Protein AF-A0A4Q3M0V0-F1 (afdb_monomer)

Foldseek 3Di:
DDPPPPDDPDDDDLVQFPFWDKDWDAPVQADPVQFGDPVCVVVVLVVRVCVVCVVVVHNQVVNQVVVVHHDDDPDDDDDDDDTHGHGDMDIDGDDDPDDDPPRD

Secondary structure (DSSP, 8-state):
-PPP-----PPPPGGG-SEEEEEE--GGGB-TTSSB-TTHHHHHHHHHHHHHHHHTT--HHHHHHHHT-----S-------S---TT-EEEEEE------SS--

pLDDT: mean 87.35, std 14.6, range [34.31, 98.56]

Sequence (104 aa):
MNPAETKAHTAPARSHFRCLHRLRVRWAEVDMQKIVFNAHYLMYADTAMGEYWRQLAVPYEAGMKALGGELYVKKATVEYHASAQLDDVLDVGLRCERIGNSSL

Solvent-accessible surface area (backbone atoms only — not comparable to full-atom values): 6887 Å² total; per-residue (Å²): 136,83,80,79,80,80,71,82,81,72,81,81,59,77,85,69,35,81,34,72,37,76,47,63,44,48,77,92,45,44,42,98,87,62,26,54,38,76,71,52,58,57,52,51,52,54,57,34,47,57,51,45,35,51,76,69,73,36,57,60,73,66,42,30,62,72,69,74,50,81,92,74,89,87,77,86,87,89,83,87,91,75,83,54,38,77,68,40,76,45,73,48,68,41,64,86,88,55,79,60,99,90,50,102

Mean predicted aligned error: 6.7 Å

Structure (mmCIF, N/CA/C/O backbone):
data_AF-A0A4Q3M0V0-F1
#
_entry.id   AF-A0A4Q3M0V0-F1
#
loop_
_atom_site.group_PDB
_atom_site.id
_atom_site.type_symbol
_atom_site.label_atom_id
_atom_site.label_alt_id
_atom_site.label_comp_id
_atom_site.label_asym_id
_atom_site.label_entity_id
_atom_site.label_seq_id
_atom_site.pdbx_PDB_ins_code
_atom_site.Cartn_x
_atom_site.Cartn_y
_atom_site.Cartn_z
_atom_site.occupancy
_atom_site.B_iso_or_equiv
_atom_site.auth_seq_id
_atom_site.auth_comp_id
_atom_site.auth_asym_id
_atom_site.auth_atom_id
_atom_site.pdbx_PDB_model_num
ATOM 1 N N . MET A 1 1 ? -16.790 35.241 0.303 1.00 37.41 1 MET A N 1
ATOM 2 C CA . MET A 1 1 ? -16.354 34.005 0.985 1.00 37.41 1 MET A CA 1
ATOM 3 C C . MET A 1 1 ? -17.160 32.878 0.357 1.00 37.41 1 MET A C 1
ATOM 5 O O . MET A 1 1 ? -18.362 32.844 0.570 1.00 37.41 1 MET A O 1
ATOM 9 N N . ASN A 1 2 ? -16.568 32.103 -0.557 1.00 34.31 2 ASN A N 1
ATOM 10 C CA . ASN A 1 2 ? -17.308 31.099 -1.331 1.00 34.31 2 ASN A CA 1
ATOM 11 C C . ASN A 1 2 ? -17.416 29.813 -0.495 1.00 34.31 2 ASN A C 1
ATOM 13 O O . ASN A 1 2 ? -16.371 29.318 -0.065 1.00 34.31 2 ASN A O 1
ATOM 17 N N . PRO A 1 3 ? -18.621 29.285 -0.226 1.00 46.31 3 PRO A N 1
ATOM 18 C CA . PRO A 1 3 ? -18.762 28.013 0.462 1.00 46.31 3 PRO A CA 1
ATOM 19 C C . PRO A 1 3 ? -18.240 26.909 -0.461 1.00 46.31 3 PRO A C 1
ATOM 21 O O . PRO A 1 3 ? -18.709 26.753 -1.586 1.00 46.31 3 PRO A O 1
ATOM 24 N N . ALA A 1 4 ? -17.214 26.194 -0.004 1.00 49.81 4 ALA A N 1
ATOM 25 C CA . ALA A 1 4 ? -16.679 25.039 -0.704 1.00 49.81 4 ALA A CA 1
ATOM 26 C C . ALA A 1 4 ? -17.799 24.004 -0.875 1.00 49.81 4 ALA A C 1
ATOM 28 O O . ALA A 1 4 ? -18.378 23.536 0.103 1.00 49.81 4 ALA A O 1
ATOM 29 N N . GLU A 1 5 ? -18.117 23.679 -2.125 1.00 42.12 5 GLU A N 1
ATOM 30 C CA . GLU A 1 5 ? -18.995 22.571 -2.476 1.00 42.12 5 GLU A CA 1
ATOM 31 C C . GLU A 1 5 ? -18.396 21.273 -1.924 1.00 42.12 5 GLU A C 1
ATOM 33 O O . GLU A 1 5 ? -17.428 20.731 -2.465 1.00 42.12 5 GLU A O 1
ATOM 38 N N . THR A 1 6 ? -18.968 20.753 -0.841 1.00 45.38 6 THR A N 1
ATOM 39 C CA . THR A 1 6 ? -18.686 19.395 -0.378 1.00 45.38 6 THR A CA 1
ATOM 40 C C . THR A 1 6 ? -19.292 18.427 -1.390 1.00 45.38 6 THR A C 1
ATOM 42 O O . THR A 1 6 ? -20.450 18.027 -1.279 1.00 45.38 6 THR A O 1
ATOM 45 N N . LYS A 1 7 ? -18.531 18.070 -2.429 1.00 49.44 7 LYS A N 1
ATOM 46 C CA . LYS A 1 7 ? -18.903 16.967 -3.318 1.00 49.44 7 LYS A CA 1
ATOM 47 C C . LYS A 1 7 ? -18.969 15.696 -2.476 1.00 49.44 7 LYS A C 1
ATOM 49 O O . LYS A 1 7 ? -17.963 15.295 -1.898 1.00 49.44 7 LYS A O 1
ATOM 54 N N . ALA A 1 8 ? -20.142 15.069 -2.413 1.00 52.38 8 ALA A N 1
ATOM 55 C CA . ALA A 1 8 ? -20.294 13.751 -1.813 1.00 52.38 8 ALA A CA 1
ATOM 56 C C . ALA A 1 8 ? -19.329 12.777 -2.510 1.00 52.38 8 ALA A C 1
ATOM 58 O O . ALA A 1 8 ? -19.487 12.478 -3.697 1.00 52.38 8 ALA A O 1
ATOM 59 N N . HIS A 1 9 ? -18.297 12.324 -1.795 1.00 56.38 9 HIS A N 1
ATOM 60 C CA . HIS A 1 9 ? -17.325 11.381 -2.332 1.00 56.38 9 HIS A CA 1
ATOM 61 C C . HIS A 1 9 ? -17.968 9.992 -2.334 1.00 56.38 9 HIS A C 1
ATOM 63 O O . HIS A 1 9 ? -17.972 9.279 -1.335 1.00 56.38 9 HIS A O 1
ATOM 69 N N . THR A 1 10 ? -18.607 9.636 -3.447 1.00 73.38 10 THR A N 1
ATOM 70 C CA . THR A 1 10 ? -19.119 8.276 -3.632 1.00 73.38 10 THR A CA 1
ATOM 71 C C . THR A 1 10 ? -17.922 7.347 -3.778 1.00 73.38 10 THR A C 1
ATOM 73 O O . THR A 1 10 ? -17.084 7.564 -4.655 1.00 73.38 10 THR A O 1
ATOM 76 N N . ALA A 1 11 ? -17.833 6.327 -2.922 1.00 76.31 11 ALA A N 1
ATOM 77 C CA . ALA A 1 11 ? -16.760 5.345 -3.003 1.00 76.31 11 ALA A CA 1
ATOM 78 C C . ALA A 1 11 ? -16.730 4.710 -4.412 1.00 76.31 11 ALA A C 1
ATOM 80 O O . ALA A 1 11 ? -17.783 4.341 -4.943 1.00 76.31 11 ALA A O 1
ATOM 81 N N . PRO A 1 12 ? -15.553 4.594 -5.051 1.00 84.56 12 PRO A N 1
ATOM 82 C CA . PRO A 1 12 ? -15.447 4.036 -6.394 1.00 84.56 12 PRO A CA 1
ATOM 83 C C . PRO A 1 12 ? -15.910 2.573 -6.433 1.00 84.56 12 PRO A C 1
ATOM 85 O O . PRO A 1 12 ? -15.596 1.778 -5.546 1.00 84.56 12 PRO A O 1
ATOM 88 N N . ALA A 1 13 ? -16.622 2.194 -7.497 1.00 91.19 13 ALA A N 1
ATOM 89 C CA . ALA A 1 13 ? -17.016 0.808 -7.725 1.00 91.19 13 ALA A CA 1
ATOM 90 C C . ALA A 1 13 ? -15.789 -0.078 -8.006 1.00 91.19 13 ALA A C 1
ATOM 92 O O . ALA A 1 13 ? -14.825 0.361 -8.634 1.00 91.19 13 ALA A O 1
ATOM 93 N N . ARG A 1 14 ? -15.843 -1.361 -7.616 1.00 91.69 14 ARG A N 1
ATOM 94 C CA . ARG A 1 14 ? -14.732 -2.316 -7.822 1.00 91.69 14 ARG A CA 1
ATOM 95 C C . ARG A 1 14 ? -14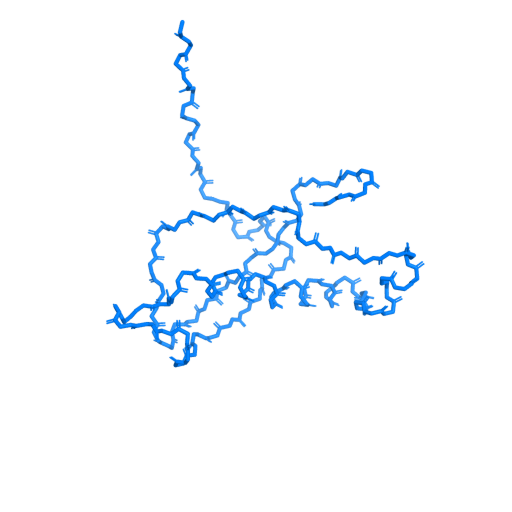.283 -2.428 -9.287 1.00 91.69 14 ARG A C 1
ATOM 97 O O . ARG A 1 14 ? -13.100 -2.611 -9.544 1.00 91.69 14 ARG A O 1
ATOM 104 N N . SER A 1 15 ? -15.201 -2.271 -10.240 1.00 93.25 15 SER A N 1
ATOM 105 C CA . SER A 1 15 ? -14.928 -2.294 -11.687 1.00 93.25 15 SER A CA 1
ATOM 106 C C . SER A 1 15 ? -14.091 -1.109 -12.193 1.00 93.25 15 SER A C 1
ATOM 108 O O . SER A 1 15 ? -13.583 -1.148 -13.314 1.00 93.25 15 SER A O 1
ATOM 110 N N . HIS A 1 16 ? -13.926 -0.050 -11.393 1.00 93.38 16 HIS A N 1
ATOM 111 C CA . HIS A 1 16 ? -13.084 1.096 -11.746 1.00 93.38 16 HIS A CA 1
ATOM 112 C C . HIS A 1 16 ? -11.588 0.818 -11.553 1.00 93.38 16 HIS A C 1
ATOM 114 O O . HIS A 1 16 ? -10.759 1.560 -12.080 1.00 93.38 16 HIS A O 1
ATOM 120 N N . PHE A 1 17 ? -11.232 -0.238 -10.823 1.00 93.50 17 PHE A N 1
ATOM 121 C CA . PHE A 1 17 ? -9.846 -0.622 -10.591 1.00 93.50 17 PHE A CA 1
ATOM 122 C C . PHE A 1 17 ? -9.375 -1.592 -11.670 1.00 93.50 17 PHE A C 1
ATOM 124 O O . PHE A 1 17 ? -10.099 -2.501 -12.073 1.00 93.50 17 PHE A O 1
ATOM 131 N N . ARG A 1 18 ? -8.159 -1.372 -12.172 1.00 90.38 18 ARG A N 1
ATOM 132 C CA . ARG A 1 18 ? -7.544 -2.221 -13.203 1.00 90.38 18 ARG A CA 1
ATOM 133 C C . ARG A 1 18 ? -6.749 -3.371 -12.600 1.00 90.38 18 ARG A C 1
ATOM 135 O O . ARG A 1 18 ? -6.647 -4.409 -13.233 1.00 90.38 18 ARG A O 1
ATOM 142 N N . CYS A 1 19 ? -6.266 -3.197 -11.373 1.00 92.38 19 CYS A N 1
ATOM 143 C CA . CYS A 1 19 ? -5.650 -4.249 -10.579 1.00 92.38 19 CYS A CA 1
ATOM 144 C C . CYS A 1 19 ? -6.347 -4.330 -9.223 1.00 92.38 19 CYS A C 1
ATOM 146 O O . CYS A 1 19 ? -6.637 -3.303 -8.608 1.00 92.38 19 CYS A O 1
ATOM 148 N N . LEU A 1 20 ? -6.580 -5.555 -8.760 1.00 94.94 20 LEU A N 1
ATOM 149 C CA . LEU A 1 20 ? -6.995 -5.868 -7.399 1.00 94.94 20 LEU A CA 1
ATOM 150 C C . LEU A 1 20 ? -5.961 -6.832 -6.824 1.00 94.94 20 LEU A C 1
ATOM 152 O O . LEU A 1 20 ? -5.911 -7.997 -7.217 1.00 94.94 20 LEU A O 1
ATOM 156 N N . HIS A 1 21 ? -5.119 -6.334 -5.926 1.00 95.50 21 HIS A N 1
ATOM 157 C CA . HIS A 1 21 ? -4.140 -7.154 -5.229 1.00 95.50 21 HIS A CA 1
ATOM 158 C C . HIS A 1 21 ? -4.718 -7.612 -3.894 1.00 95.50 21 HIS A C 1
ATOM 160 O O . HIS A 1 21 ? -5.059 -6.790 -3.045 1.00 95.50 21 HIS A O 1
ATOM 166 N N . ARG A 1 22 ? -4.833 -8.926 -3.711 1.00 96.56 22 ARG A N 1
ATOM 167 C CA . ARG A 1 22 ? -5.296 -9.509 -2.455 1.00 96.56 22 ARG A CA 1
ATOM 168 C C . ARG A 1 22 ? -4.119 -9.756 -1.522 1.00 96.56 22 ARG A C 1
ATOM 170 O O . ARG A 1 22 ? -3.181 -10.455 -1.900 1.00 96.56 22 ARG A O 1
ATOM 177 N N . LEU A 1 23 ? -4.214 -9.255 -0.296 1.00 96.94 23 LEU A N 1
ATOM 178 C CA . LEU A 1 23 ? -3.244 -9.511 0.766 1.00 96.94 23 LEU A CA 1
ATOM 179 C C . LEU A 1 23 ? -3.944 -9.831 2.084 1.00 96.94 23 LEU A C 1
ATOM 181 O O . LEU A 1 23 ? -5.116 -9.514 2.275 1.00 96.94 23 LEU A O 1
ATOM 185 N N . ARG A 1 24 ? -3.214 -10.475 2.991 1.00 98.31 24 ARG A N 1
ATOM 186 C CA . ARG A 1 24 ? -3.658 -10.736 4.361 1.00 98.31 24 ARG A CA 1
ATOM 187 C C . ARG A 1 24 ? -2.843 -9.877 5.317 1.00 98.31 24 ARG A C 1
ATOM 189 O O . ARG A 1 24 ? -1.618 -9.853 5.186 1.00 98.31 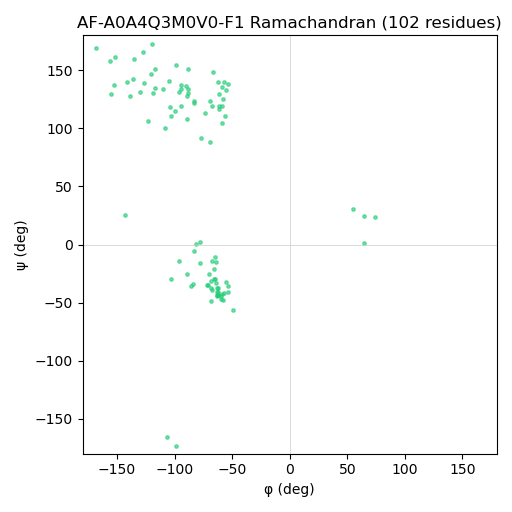24 ARG A O 1
ATOM 196 N N . VAL A 1 25 ? -3.512 -9.231 6.268 1.00 98.44 25 VAL A N 1
ATOM 197 C CA . VAL A 1 25 ? -2.862 -8.436 7.316 1.00 98.44 25 VAL A CA 1
ATOM 198 C C . VAL A 1 25 ? -1.952 -9.327 8.157 1.00 98.44 25 VAL A C 1
ATOM 200 O O . VAL A 1 25 ? -2.357 -10.388 8.635 1.00 98.44 25 VAL A O 1
ATOM 203 N N . ARG A 1 26 ? -0.704 -8.894 8.333 1.00 98.12 26 ARG A N 1
ATOM 204 C CA . ARG A 1 26 ? 0.338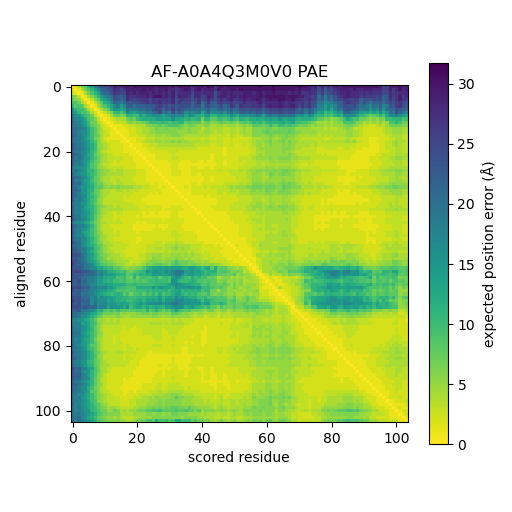 -9.628 9.059 1.00 98.12 26 ARG A CA 1
ATOM 205 C C . ARG A 1 26 ? 0.475 -9.102 10.482 1.00 98.12 26 ARG A C 1
ATOM 207 O O . ARG A 1 26 ? 0.238 -7.931 10.753 1.00 98.12 26 ARG A O 1
ATOM 214 N N . TRP A 1 27 ? 0.953 -9.957 11.384 1.00 97.75 27 TRP A N 1
ATOM 215 C CA . TRP A 1 27 ? 1.149 -9.602 12.795 1.00 97.75 27 TRP A CA 1
ATOM 216 C C . TRP A 1 27 ? 2.003 -8.344 12.999 1.00 97.75 27 TRP A C 1
ATOM 218 O O . TRP A 1 27 ? 1.647 -7.487 13.798 1.00 97.75 27 TRP A O 1
ATOM 228 N N . ALA A 1 28 ? 3.079 -8.193 12.220 1.00 97.75 28 ALA A N 1
ATOM 229 C CA . ALA A 1 28 ? 3.975 -7.036 12.293 1.00 97.75 28 ALA A CA 1
ATOM 230 C C . ALA A 1 28 ? 3.318 -5.701 11.888 1.00 97.75 28 ALA A C 1
ATOM 232 O O . ALA A 1 28 ? 3.921 -4.645 12.059 1.00 97.75 28 ALA A O 1
ATOM 233 N N . GLU A 1 29 ? 2.111 -5.737 11.322 1.00 98.19 29 GLU A N 1
ATOM 234 C CA . GLU A 1 29 ? 1.445 -4.559 10.772 1.00 98.19 29 GLU A CA 1
ATOM 235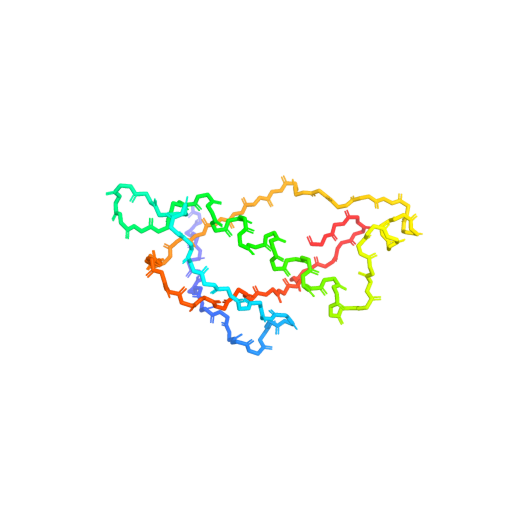 C C . GLU A 1 29 ? 0.459 -3.914 11.746 1.00 98.19 29 GLU A C 1
ATOM 237 O O . GLU A 1 29 ? 0.021 -2.783 11.522 1.00 98.19 29 GLU A O 1
ATOM 242 N N . VAL A 1 30 ? 0.120 -4.635 12.815 1.00 98.38 30 VAL A N 1
ATOM 243 C CA . VAL A 1 30 ? -0.867 -4.251 13.821 1.00 98.38 30 VAL A CA 1
ATOM 244 C C . VAL A 1 30 ? -0.173 -3.560 14.993 1.00 98.3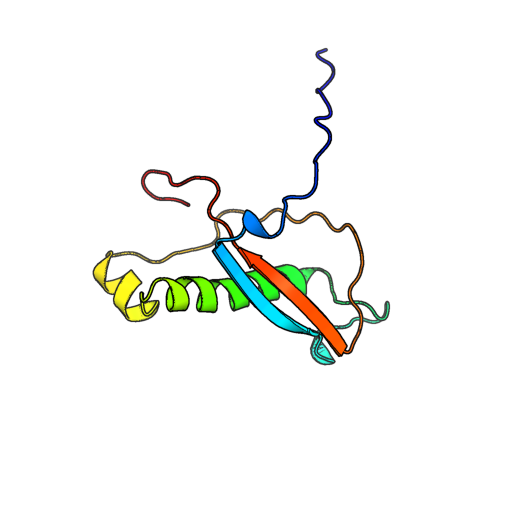8 30 VAL A C 1
ATOM 246 O O . VAL A 1 30 ? 0.842 -4.043 15.493 1.00 98.38 30 VAL A O 1
ATOM 249 N N . ASP A 1 31 ? -0.726 -2.436 15.446 1.00 97.38 31 ASP A N 1
ATOM 250 C CA . ASP A 1 31 ? -0.201 -1.683 16.587 1.00 97.38 31 ASP A CA 1
ATOM 251 C C . ASP A 1 31 ? -0.955 -1.971 17.901 1.00 97.38 31 ASP A C 1
ATOM 253 O O . ASP A 1 31 ? -1.817 -2.849 18.000 1.00 97.38 31 ASP A O 1
ATOM 257 N N . MET A 1 32 ? -0.622 -1.219 18.954 1.00 97.19 32 MET A N 1
ATOM 258 C CA . MET A 1 32 ? -1.200 -1.383 20.291 1.00 97.19 32 MET A CA 1
ATOM 259 C C . MET A 1 32 ? -2.713 -1.092 20.360 1.00 97.19 32 MET A C 1
ATOM 261 O O . MET A 1 32 ? -3.372 -1.507 21.314 1.00 97.19 32 MET A O 1
ATOM 265 N N . GLN A 1 33 ? -3.289 -0.438 19.347 1.00 97.69 33 GLN A N 1
ATOM 266 C CA . GLN A 1 33 ? -4.733 -0.243 19.196 1.00 97.69 33 GLN A CA 1
ATOM 267 C C . GLN A 1 33 ? -5.432 -1.473 18.590 1.00 97.69 33 GLN A C 1
ATOM 269 O O . GLN A 1 33 ? -6.654 -1.464 18.447 1.00 97.69 33 GLN A O 1
ATOM 274 N N . LYS A 1 34 ? -4.679 -2.543 18.288 1.00 97.56 34 LYS A N 1
ATOM 275 C CA . LYS A 1 34 ? -5.156 -3.810 17.705 1.00 97.56 34 LYS A CA 1
ATOM 276 C C . LYS A 1 34 ? -5.725 -3.664 16.293 1.00 97.56 34 LYS A C 1
ATOM 278 O O . LYS A 1 34 ? -6.521 -4.490 15.853 1.00 97.56 34 LYS A O 1
ATOM 283 N N . ILE A 1 35 ? -5.297 -2.629 15.583 1.00 98.50 35 ILE A N 1
ATOM 284 C CA . ILE A 1 35 ? -5.615 -2.388 14.177 1.00 98.50 35 ILE A CA 1
ATOM 285 C C . ILE A 1 35 ? -4.323 -2.166 13.394 1.00 98.50 35 ILE A C 1
ATOM 287 O O . ILE A 1 35 ? -3.263 -1.947 13.981 1.00 98.50 35 ILE A O 1
ATOM 291 N N . VAL A 1 36 ? -4.407 -2.225 12.068 1.00 98.56 36 VAL A N 1
ATOM 292 C CA . VAL A 1 36 ? -3.275 -1.901 11.194 1.00 98.56 36 VAL A CA 1
ATOM 293 C C . VAL A 1 36 ? -2.793 -0.474 11.457 1.00 98.56 36 VAL A C 1
ATOM 295 O O . VAL A 1 36 ? -3.571 0.478 11.345 1.00 98.56 36 VAL A O 1
ATOM 298 N N . PHE A 1 37 ? -1.498 -0.330 11.746 1.00 98.12 37 PHE A N 1
ATOM 299 C CA . PHE A 1 37 ? -0.856 0.972 11.889 1.00 98.12 37 PHE A CA 1
ATOM 300 C C . PHE A 1 37 ? -0.990 1.783 10.596 1.00 98.12 37 PHE A C 1
ATOM 302 O O . PHE A 1 37 ? -0.758 1.274 9.497 1.00 98.12 37 PHE A O 1
ATOM 309 N N . ASN A 1 38 ? -1.327 3.067 10.723 1.00 96.31 38 ASN A N 1
ATOM 310 C CA . ASN A 1 38 ? -1.741 3.908 9.597 1.00 96.31 38 ASN A CA 1
ATOM 311 C C . ASN A 1 38 ? -0.744 3.924 8.412 1.00 96.31 38 ASN A C 1
ATOM 313 O O . ASN A 1 38 ? -1.156 3.900 7.253 1.00 96.31 38 ASN A O 1
ATOM 317 N N . ALA A 1 39 ? 0.564 3.872 8.670 1.00 95.12 39 ALA A N 1
ATOM 318 C CA . ALA A 1 39 ? 1.576 3.953 7.624 1.00 95.12 39 ALA A CA 1
ATOM 319 C C . ALA A 1 39 ? 1.621 2.694 6.744 1.00 95.12 39 ALA A C 1
ATOM 321 O O . ALA A 1 39 ? 1.999 2.777 5.574 1.00 95.12 39 ALA A O 1
ATOM 322 N N . HIS A 1 40 ? 1.193 1.536 7.262 1.00 97.94 40 HIS 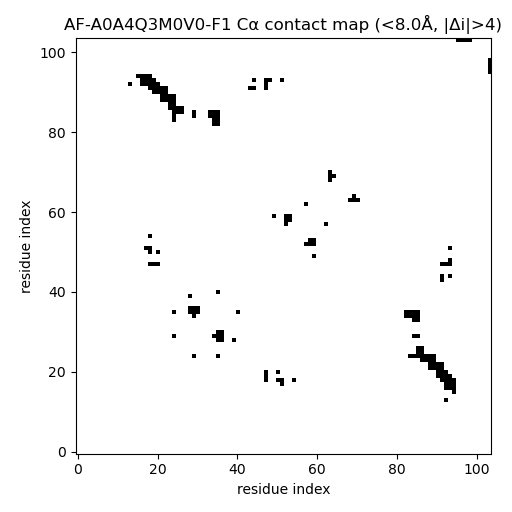A N 1
ATOM 323 C CA . HIS A 1 40 ? 1.197 0.287 6.499 1.00 97.94 40 HIS A CA 1
ATOM 324 C C . HIS A 1 40 ? 0.225 0.308 5.316 1.00 97.94 40 HIS A C 1
ATOM 326 O O . HIS A 1 40 ? 0.455 -0.400 4.340 1.00 97.94 40 HIS A O 1
ATOM 332 N N . TYR A 1 41 ? -0.789 1.178 5.312 1.00 97.56 41 TYR A N 1
ATOM 333 C CA . TYR A 1 41 ? -1.674 1.317 4.152 1.00 97.56 41 TYR A CA 1
ATOM 334 C C . TYR A 1 41 ? -0.938 1.837 2.905 1.00 97.56 41 TYR A C 1
ATOM 336 O O . TYR A 1 41 ? -1.252 1.413 1.793 1.00 97.56 41 TYR A O 1
ATOM 344 N N . LEU A 1 42 ? 0.084 2.690 3.062 1.00 96.75 42 LEU A N 1
ATOM 345 C CA . LEU A 1 42 ? 0.930 3.096 1.932 1.00 96.75 42 LEU A CA 1
ATOM 346 C C . LEU A 1 42 ? 1.848 1.960 1.470 1.00 96.75 42 LEU A C 1
ATOM 348 O O . LEU A 1 42 ? 2.046 1.797 0.270 1.00 96.75 42 LEU A O 1
ATOM 352 N N . MET A 1 43 ? 2.336 1.126 2.392 1.00 96.38 43 MET A N 1
ATOM 353 C CA . MET A 1 43 ? 3.087 -0.088 2.048 1.00 96.38 43 MET A CA 1
ATOM 354 C C . MET A 1 43 ? 2.220 -1.090 1.265 1.00 96.38 43 MET A C 1
ATOM 356 O O . MET A 1 43 ? 2.704 -1.725 0.329 1.00 96.38 43 MET A O 1
ATOM 360 N N . TYR A 1 44 ? 0.935 -1.226 1.602 1.00 97.31 44 TYR A N 1
ATOM 361 C CA . TYR A 1 44 ? -0.005 -2.056 0.842 1.00 97.31 44 TYR A CA 1
ATOM 362 C C . TYR A 1 44 ? -0.206 -1.536 -0.583 1.00 97.31 44 TYR A C 1
ATOM 364 O O . TYR A 1 44 ? -0.196 -2.326 -1.528 1.00 97.31 44 TYR A O 1
ATOM 372 N N . ALA A 1 45 ? -0.356 -0.217 -0.744 1.00 95.75 45 ALA A N 1
ATOM 373 C CA . ALA A 1 45 ? -0.464 0.412 -2.057 1.00 95.75 45 ALA A CA 1
ATOM 374 C C . ALA A 1 45 ? 0.809 0.204 -2.897 1.00 95.75 45 ALA A C 1
ATOM 376 O O . ALA A 1 45 ? 0.711 -0.148 -4.072 1.00 95.75 45 ALA A O 1
ATOM 377 N N . ASP A 1 46 ? 1.987 0.354 -2.288 1.00 92.94 46 ASP A N 1
ATOM 378 C CA . ASP A 1 46 ? 3.282 0.111 -2.931 1.00 92.94 46 ASP A CA 1
ATOM 379 C C . ASP A 1 46 ? 3.449 -1.360 -3.355 1.00 92.94 46 ASP A C 1
ATOM 381 O O . ASP A 1 46 ? 3.768 -1.659 -4.505 1.00 92.94 46 ASP A O 1
ATOM 385 N N . THR A 1 47 ? 3.085 -2.300 -2.477 1.00 93.25 47 THR A N 1
ATOM 386 C CA . THR A 1 47 ? 3.100 -3.741 -2.788 1.00 93.25 47 THR A CA 1
ATOM 387 C C . THR A 1 47 ? 2.179 -4.065 -3.969 1.00 93.25 47 THR A C 1
ATOM 389 O O . THR A 1 47 ? 2.566 -4.779 -4.897 1.00 93.25 47 THR A O 1
ATOM 392 N N . ALA A 1 48 ? 0.967 -3.501 -3.979 1.00 93.94 48 ALA A N 1
ATOM 393 C CA . ALA A 1 48 ? 0.023 -3.676 -5.076 1.00 93.94 48 ALA A CA 1
ATOM 394 C C . ALA A 1 48 ? 0.532 -3.059 -6.391 1.00 93.94 48 ALA A C 1
ATOM 396 O O . ALA A 1 48 ? 0.202 -3.564 -7.465 1.00 93.94 48 ALA A O 1
ATOM 397 N N . MET A 1 49 ? 1.346 -1.997 -6.333 1.00 90.88 49 MET A N 1
ATOM 398 C CA . MET A 1 49 ? 1.926 -1.365 -7.521 1.00 90.88 49 MET A CA 1
ATOM 399 C C . MET A 1 49 ? 2.833 -2.347 -8.271 1.00 90.88 49 MET A C 1
ATOM 401 O O . MET A 1 49 ? 2.788 -2.415 -9.499 1.00 90.88 49 MET A O 1
ATOM 405 N N . GLY A 1 50 ? 3.577 -3.189 -7.547 1.00 87.50 50 GLY A N 1
ATOM 406 C CA . GLY A 1 50 ? 4.343 -4.287 -8.142 1.00 87.50 50 GLY A CA 1
ATOM 407 C C . GLY A 1 50 ? 3.477 -5.258 -8.958 1.00 87.50 50 GLY A C 1
ATOM 408 O O . GLY A 1 50 ? 3.859 -5.646 -10.065 1.00 87.50 50 GLY A O 1
ATOM 409 N N . GLU A 1 51 ? 2.285 -5.612 -8.463 1.00 87.81 51 GLU A N 1
ATOM 410 C CA . GLU A 1 51 ? 1.321 -6.428 -9.219 1.00 87.81 51 GLU A CA 1
ATOM 411 C C . GLU A 1 51 ? 0.748 -5.694 -10.429 1.00 87.81 51 GLU A C 1
ATOM 413 O O . GLU A 1 51 ? 0.579 -6.300 -11.486 1.00 87.81 51 GLU A O 1
ATOM 418 N N . TYR A 1 52 ? 0.472 -4.395 -10.298 1.00 88.31 52 TYR A N 1
ATOM 419 C CA . TYR A 1 52 ? -0.035 -3.574 -11.396 1.00 88.31 52 TYR A CA 1
ATOM 420 C C . TYR A 1 52 ? 0.923 -3.594 -12.593 1.00 88.31 52 TYR A C 1
ATOM 422 O O . TYR A 1 52 ? 0.507 -3.881 -13.716 1.00 88.31 52 TYR A O 1
ATOM 430 N N . TRP A 1 53 ? 2.222 -3.391 -12.355 1.00 85.62 53 TRP A N 1
ATOM 431 C CA . TRP A 1 53 ? 3.245 -3.479 -13.404 1.00 85.62 53 TRP A CA 1
ATOM 432 C C . TRP A 1 53 ? 3.337 -4.874 -14.019 1.00 85.62 53 TRP A C 1
ATOM 434 O O . TRP A 1 53 ? 3.426 -5.014 -15.242 1.00 85.62 53 TRP A O 1
ATOM 444 N N . ARG A 1 54 ? 3.240 -5.918 -13.188 1.00 83.94 54 ARG A N 1
ATOM 445 C CA . ARG A 1 54 ? 3.250 -7.303 -13.665 1.00 83.94 54 ARG A CA 1
ATOM 446 C C . ARG A 1 54 ? 2.051 -7.615 -14.559 1.00 83.94 54 ARG A C 1
ATOM 448 O O . ARG A 1 54 ? 2.229 -8.261 -15.588 1.00 83.94 54 ARG A O 1
ATOM 455 N N . GLN A 1 55 ? 0.857 -7.133 -14.213 1.00 85.38 55 GLN A N 1
ATOM 456 C CA . GLN A 1 55 ? -0.350 -7.294 -15.035 1.00 85.38 55 GLN A CA 1
ATOM 457 C C . GLN A 1 55 ? -0.256 -6.554 -16.372 1.00 85.38 55 GLN A 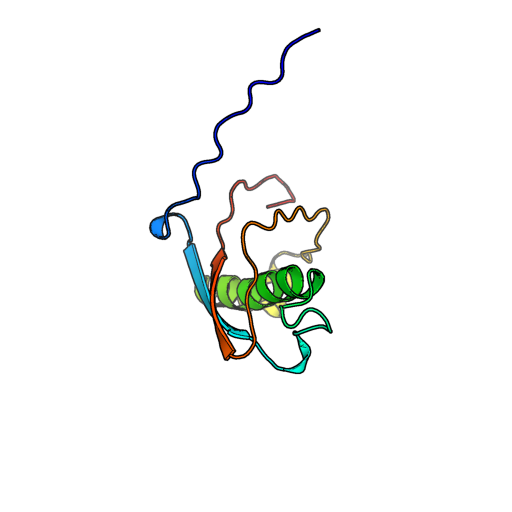C 1
ATOM 459 O O . GLN A 1 55 ? -0.818 -7.012 -17.362 1.00 85.38 55 GLN A O 1
ATOM 464 N N . LEU A 1 56 ? 0.495 -5.453 -16.424 1.00 81.12 56 LEU A N 1
ATOM 465 C CA . LEU A 1 56 ? 0.806 -4.748 -17.669 1.00 81.12 56 LEU A CA 1
ATOM 466 C C . LEU A 1 56 ? 1.908 -5.427 -18.501 1.00 81.12 56 LEU A C 1
ATOM 468 O O . LEU A 1 56 ? 2.275 -4.903 -19.548 1.00 81.12 56 LEU A O 1
ATOM 472 N N . ALA A 1 57 ? 2.433 -6.576 -18.058 1.00 80.31 57 ALA A N 1
ATOM 473 C CA . ALA A 1 57 ? 3.570 -7.267 -18.667 1.00 80.31 57 ALA A CA 1
ATOM 474 C C . ALA A 1 57 ? 4.823 -6.378 -18.800 1.00 80.31 57 ALA A C 1
ATOM 476 O O . ALA A 1 57 ? 5.636 -6.564 -19.705 1.00 80.31 57 ALA A O 1
ATOM 477 N N . VAL A 1 58 ? 4.994 -5.428 -17.874 1.00 77.00 58 VAL A N 1
ATOM 478 C CA . VAL A 1 58 ? 6.175 -4.567 -17.778 1.00 77.00 58 VAL A CA 1
ATOM 479 C C . VAL A 1 58 ? 6.978 -5.005 -16.552 1.00 77.00 58 VAL A C 1
ATOM 481 O O . VAL A 1 58 ? 6.612 -4.652 -15.429 1.00 77.00 58 VAL A O 1
ATOM 484 N N . PRO A 1 59 ? 8.066 -5.785 -16.709 1.00 75.69 59 PRO A N 1
ATOM 485 C CA . PRO A 1 59 ? 8.970 -6.059 -15.597 1.00 75.69 59 PRO A CA 1
ATOM 486 C C . PRO A 1 59 ? 9.558 -4.729 -15.124 1.00 75.69 59 PRO A C 1
ATOM 488 O O . PRO A 1 59 ? 10.235 -4.072 -15.909 1.00 75.69 59 PRO A O 1
ATOM 491 N N . TYR A 1 60 ? 9.273 -4.321 -13.883 1.00 75.75 60 TYR A N 1
ATOM 492 C CA . TYR A 1 60 ? 9.514 -2.950 -13.410 1.00 75.75 60 TYR A CA 1
ATOM 493 C C . TYR A 1 60 ? 10.931 -2.449 -13.723 1.00 75.75 60 TYR A C 1
ATOM 495 O O . TYR A 1 60 ? 11.080 -1.480 -14.456 1.00 75.75 60 TYR A O 1
ATOM 503 N N . GLU A 1 61 ? 11.967 -3.162 -13.272 1.00 77.81 61 GLU A N 1
ATOM 504 C CA . GLU A 1 61 ? 13.368 -2.757 -13.467 1.00 77.81 61 GLU A CA 1
ATOM 505 C C . GLU A 1 61 ? 13.752 -2.637 -14.954 1.00 77.81 61 GLU A C 1
ATOM 507 O O . GLU A 1 61 ? 14.327 -1.638 -15.386 1.00 77.81 61 GLU A O 1
ATOM 512 N N . ALA A 1 62 ? 13.388 -3.631 -15.772 1.00 77.75 62 ALA A N 1
ATOM 513 C CA . ALA A 1 62 ? 13.680 -3.607 -17.205 1.00 77.75 62 ALA A CA 1
ATOM 514 C C . ALA A 1 62 ? 12.877 -2.518 -17.940 1.00 77.75 62 ALA A C 1
ATOM 516 O O . ALA A 1 62 ? 13.400 -1.867 -18.845 1.00 77.75 62 ALA A O 1
ATOM 517 N N . GLY A 1 63 ? 11.621 -2.308 -17.540 1.00 78.81 63 GLY A N 1
ATOM 518 C CA . GLY A 1 63 ? 10.715 -1.315 -18.106 1.00 78.81 63 GLY A CA 1
ATOM 519 C C . GLY A 1 63 ? 11.153 0.110 -17.795 1.00 78.81 63 GLY A C 1
ATOM 520 O O . GLY A 1 63 ? 11.270 0.917 -18.711 1.00 78.81 63 GLY A O 1
ATOM 521 N N . MET A 1 64 ? 11.469 0.408 -16.534 1.00 82.00 64 MET A N 1
ATOM 522 C CA . MET A 1 64 ? 11.957 1.725 -16.111 1.00 82.00 64 MET A CA 1
ATOM 523 C C . MET A 1 64 ? 13.287 2.071 -16.790 1.00 82.00 64 MET A C 1
ATOM 525 O O . MET A 1 64 ? 13.436 3.148 -17.373 1.00 82.00 64 MET A O 1
ATOM 529 N N . LYS A 1 65 ? 14.214 1.105 -16.867 1.00 81.81 65 LYS A N 1
ATOM 530 C CA . LYS A 1 65 ? 15.466 1.268 -17.618 1.00 81.81 65 LYS A CA 1
ATOM 531 C C . LYS A 1 65 ? 15.229 1.571 -19.102 1.00 81.81 65 LYS A C 1
ATOM 533 O O . LYS A 1 65 ? 15.906 2.435 -19.654 1.00 81.81 65 LYS A O 1
ATOM 538 N N . ALA A 1 66 ? 14.281 0.886 -19.747 1.00 77.50 66 ALA A N 1
ATOM 539 C CA . ALA A 1 66 ? 13.940 1.127 -21.151 1.00 77.50 66 ALA A CA 1
ATOM 540 C C . ALA A 1 66 ? 13.264 2.493 -21.379 1.00 77.50 66 ALA A C 1
ATOM 542 O O . ALA A 1 66 ? 13.447 3.097 -22.434 1.00 77.50 66 ALA A O 1
ATOM 543 N N . LEU A 1 67 ? 12.512 2.988 -20.392 1.00 77.12 67 LEU A N 1
ATOM 544 C CA . LEU A 1 67 ? 11.828 4.285 -20.428 1.00 77.12 67 LEU A CA 1
ATOM 545 C C . LEU A 1 67 ? 12.739 5.465 -20.044 1.00 77.12 67 LEU A C 1
ATOM 547 O O . LEU A 1 67 ? 12.325 6.616 -20.169 1.00 77.12 67 LEU A O 1
ATOM 551 N N . GLY A 1 68 ? 13.979 5.200 -19.616 1.00 79.62 68 GLY A N 1
ATOM 552 C CA . GLY A 1 68 ? 14.975 6.229 -19.314 1.00 79.62 68 GLY A CA 1
ATOM 553 C C . GLY A 1 68 ? 14.717 6.993 -18.012 1.00 79.62 68 GLY A C 1
ATOM 554 O O . GLY A 1 68 ? 15.178 8.125 -17.874 1.00 79.62 68 GLY A O 1
ATOM 555 N N . GLY A 1 69 ? 13.986 6.404 -17.063 1.00 78.81 69 GLY A N 1
ATOM 556 C CA . GLY A 1 69 ? 13.662 7.057 -15.798 1.00 78.81 69 GLY A CA 1
ATOM 557 C C . GLY A 1 69 ? 13.074 6.111 -14.759 1.00 78.81 69 GLY A C 1
ATOM 558 O O . GLY A 1 69 ? 12.715 4.983 -15.069 1.00 78.81 69 GLY A O 1
ATOM 559 N N . GLU A 1 70 ? 12.972 6.601 -13.527 1.00 83.81 70 GLU A N 1
ATOM 560 C CA . GLU A 1 70 ? 12.391 5.886 -12.389 1.00 83.81 70 GLU A CA 1
ATOM 561 C C . GLU A 1 70 ? 11.149 6.605 -11.872 1.00 83.81 70 GLU A C 1
ATOM 563 O O . GLU A 1 70 ? 11.043 7.835 -11.943 1.00 83.81 70 GLU A O 1
ATOM 568 N N . LEU A 1 71 ? 10.221 5.835 -11.307 1.00 83.88 71 LEU A N 1
ATOM 569 C CA . LEU A 1 71 ? 9.065 6.390 -10.622 1.00 83.88 71 LEU A CA 1
ATOM 570 C C . LEU A 1 71 ? 9.390 6.635 -9.153 1.00 83.88 71 LEU A C 1
ATOM 572 O O . LEU A 1 71 ? 9.925 5.782 -8.453 1.00 83.88 71 LEU A O 1
ATOM 576 N N . TYR A 1 72 ? 9.012 7.812 -8.670 1.00 88.56 72 TYR A N 1
ATOM 577 C CA . TYR A 1 72 ? 9.102 8.164 -7.262 1.00 88.56 72 TYR A CA 1
ATOM 578 C C . TYR A 1 72 ? 7.824 8.873 -6.823 1.00 88.56 72 TYR A C 1
ATOM 580 O O . TYR A 1 72 ? 7.233 9.673 -7.555 1.00 88.56 72 TYR A O 1
ATOM 588 N N . VAL A 1 73 ? 7.384 8.584 -5.600 1.00 92.50 73 VAL A N 1
ATOM 589 C CA . VAL A 1 73 ? 6.180 9.197 -5.037 1.00 92.50 73 VAL A CA 1
ATOM 590 C C . VAL A 1 73 ? 6.485 10.649 -4.675 1.00 92.50 73 VAL A C 1
ATOM 592 O O . VAL A 1 73 ? 7.249 10.928 -3.755 1.00 92.50 73 VAL A O 1
ATOM 595 N N . LYS A 1 74 ? 5.859 11.596 -5.382 1.00 94.56 74 LYS A N 1
ATOM 596 C CA . LYS A 1 74 ? 5.977 13.034 -5.077 1.00 94.56 74 LYS A CA 1
ATOM 597 C C . LYS A 1 74 ? 5.004 13.498 -3.985 1.00 94.56 74 LYS A C 1
ATOM 599 O O . LYS A 1 74 ? 5.311 14.424 -3.240 1.00 94.56 74 LYS A O 1
ATOM 604 N N . LYS A 1 75 ? 3.809 12.906 -3.920 1.00 95.44 75 LYS A N 1
ATOM 605 C CA . LYS A 1 75 ? 2.764 13.224 -2.937 1.00 95.44 75 LYS A CA 1
ATOM 606 C C . LYS A 1 75 ? 1.891 11.995 -2.711 1.00 95.44 75 LYS A C 1
ATOM 608 O O . LYS A 1 75 ? 1.472 11.369 -3.677 1.00 95.44 75 LYS A O 1
ATOM 613 N N . ALA A 1 76 ? 1.559 11.726 -1.453 1.00 96.19 76 ALA A N 1
ATOM 614 C CA . ALA A 1 76 ? 0.530 10.770 -1.069 1.00 96.19 76 ALA A CA 1
ATOM 615 C C . ALA A 1 76 ? -0.566 11.483 -0.265 1.00 96.19 76 ALA A C 1
ATOM 617 O O . ALA A 1 76 ? -0.310 12.456 0.447 1.00 96.19 76 ALA A O 1
ATOM 618 N N . THR A 1 77 ? -1.808 11.036 -0.403 1.00 96.38 77 THR A N 1
ATOM 619 C CA . THR A 1 77 ? -2.940 11.503 0.405 1.00 96.38 77 THR A CA 1
ATOM 620 C C . THR A 1 77 ? -3.770 10.284 0.754 1.00 96.38 77 THR A C 1
ATOM 622 O O . THR A 1 77 ? -4.096 9.498 -0.130 1.00 96.38 77 THR A O 1
ATOM 625 N N . VAL A 1 78 ? -4.047 10.108 2.044 1.00 96.25 78 VAL A N 1
ATOM 626 C CA . VAL A 1 78 ? -4.754 8.942 2.573 1.00 96.25 78 VAL A CA 1
ATOM 627 C C . VAL A 1 78 ? -5.878 9.434 3.466 1.00 96.25 78 VAL A C 1
ATOM 629 O O . VAL A 1 78 ? -5.659 10.284 4.329 1.00 96.25 78 VAL A O 1
ATOM 632 N N . GLU A 1 79 ? -7.065 8.885 3.24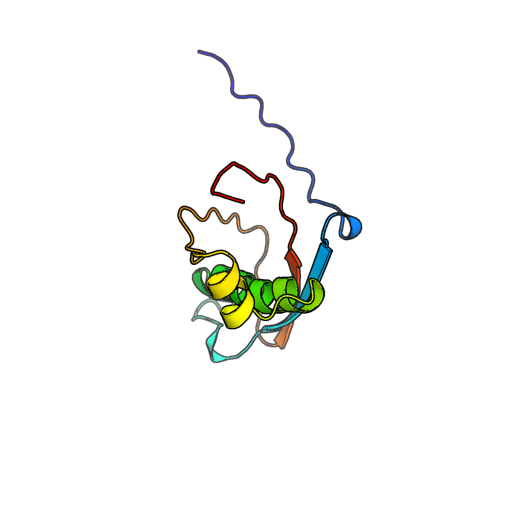7 1.00 95.94 79 GLU A N 1
ATOM 633 C CA . GLU A 1 79 ? -8.241 9.080 4.083 1.00 95.94 79 GLU A CA 1
ATOM 634 C C . GLU A 1 79 ? -8.658 7.715 4.640 1.00 95.94 79 GLU A C 1
ATOM 636 O O . GLU A 1 79 ? -8.727 6.730 3.903 1.00 95.94 79 GLU A O 1
ATOM 641 N N . TYR A 1 80 ? -8.880 7.640 5.952 1.00 95.12 80 TYR A N 1
ATOM 642 C CA . TYR A 1 80 ? -9.182 6.390 6.649 1.00 95.12 80 TYR A CA 1
ATOM 643 C C . TYR A 1 80 ? -10.673 6.335 6.985 1.00 95.12 80 TYR A C 1
ATOM 645 O O . TYR A 1 80 ? -11.165 7.165 7.747 1.00 95.12 80 TYR A O 1
ATOM 653 N N . HIS A 1 81 ? -11.383 5.345 6.439 1.00 94.44 81 HIS A N 1
ATOM 654 C CA . HIS A 1 81 ? -12.827 5.169 6.662 1.00 94.44 81 HIS A CA 1
ATOM 655 C C . HIS A 1 81 ? -13.161 4.054 7.661 1.00 94.44 81 HIS A C 1
ATOM 657 O O . HIS A 1 81 ? -14.186 4.115 8.334 1.00 94.44 81 HIS A O 1
ATOM 663 N N . ALA A 1 82 ? -12.315 3.027 7.744 1.00 95.94 82 ALA A N 1
ATOM 664 C CA . ALA A 1 82 ? -12.476 1.888 8.638 1.00 95.94 82 ALA A CA 1
ATOM 665 C C . ALA A 1 82 ? -11.112 1.246 8.912 1.00 95.94 82 ALA A C 1
ATOM 667 O O . ALA A 1 82 ? -10.178 1.394 8.122 1.00 95.94 82 ALA A O 1
ATOM 668 N N . SER A 1 83 ? -11.017 0.524 10.024 1.00 97.44 83 SER A N 1
ATOM 669 C CA . SER A 1 83 ? -9.798 -0.166 10.436 1.00 97.44 83 SER A CA 1
ATOM 670 C C . SER A 1 83 ? -9.793 -1.621 9.972 1.00 97.44 83 SER A C 1
ATOM 672 O O . SER A 1 83 ? -10.791 -2.316 10.150 1.00 97.44 83 SER A O 1
ATOM 674 N N . ALA A 1 84 ? -8.655 -2.092 9.462 1.00 98.19 84 ALA A N 1
ATOM 675 C CA . ALA A 1 84 ? -8.360 -3.515 9.307 1.00 98.19 84 ALA A CA 1
ATOM 676 C C . ALA A 1 84 ? -7.703 -4.091 10.576 1.00 98.19 84 ALA A C 1
ATOM 678 O O . ALA A 1 84 ? -7.008 -3.376 11.309 1.00 98.19 84 ALA A O 1
ATOM 679 N N . GLN A 1 85 ? -7.915 -5.380 10.821 1.00 98.44 85 GLN A N 1
ATOM 680 C CA . GLN A 1 85 ? -7.421 -6.142 11.968 1.00 98.44 85 GLN A CA 1
ATOM 681 C C . GLN A 1 85 ? -6.522 -7.299 11.519 1.00 98.44 85 GLN A C 1
ATOM 683 O O . GLN A 1 85 ? -6.371 -7.576 10.329 1.00 98.44 85 GLN A O 1
ATOM 688 N N . LEU A 1 86 ? -5.893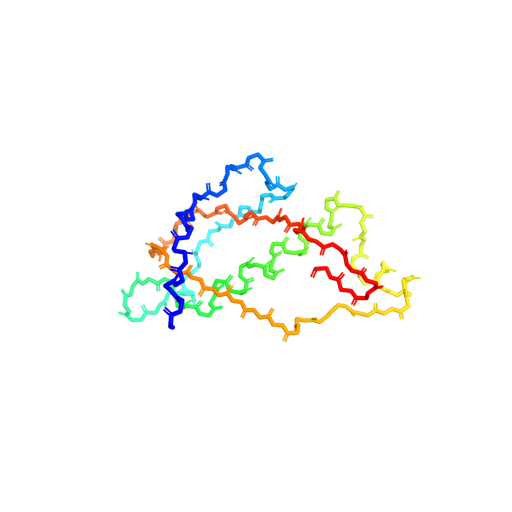 -7.967 12.487 1.00 98.38 86 LEU A N 1
ATOM 689 C CA . LEU A 1 86 ? -5.076 -9.151 12.229 1.00 98.38 86 LEU A CA 1
ATOM 690 C C . LEU A 1 86 ? -5.864 -10.203 11.434 1.00 98.38 86 LEU A C 1
ATOM 692 O O . LEU A 1 86 ? -7.025 -10.458 11.737 1.00 98.38 86 LEU A O 1
ATOM 696 N N . ASP A 1 87 ? -5.200 -10.823 10.458 1.00 98.06 87 ASP A N 1
ATOM 697 C CA . ASP A 1 87 ? -5.745 -11.860 9.574 1.00 98.06 87 ASP A CA 1
ATOM 698 C C . ASP A 1 87 ? -6.880 -11.427 8.629 1.00 98.06 87 ASP A C 1
ATOM 700 O O . ASP A 1 87 ? -7.312 -12.242 7.806 1.00 98.06 87 ASP A O 1
ATOM 704 N N . ASP A 1 88 ? -7.290 -10.153 8.638 1.00 98.50 88 ASP A N 1
ATOM 705 C CA . ASP A 1 88 ? -8.189 -9.628 7.610 1.00 98.50 88 ASP A CA 1
ATOM 706 C C . ASP A 1 88 ? -7.581 -9.820 6.215 1.00 98.50 88 ASP A C 1
ATOM 708 O O . ASP A 1 88 ? -6.382 -9.621 5.981 1.00 98.50 88 ASP A O 1
ATOM 712 N N . VAL A 1 89 ? -8.437 -10.187 5.262 1.00 98.31 89 VAL A N 1
ATOM 713 C CA . VAL A 1 89 ? -8.080 -10.282 3.846 1.00 98.31 89 VAL A CA 1
ATOM 714 C C . VAL A 1 89 ? -8.560 -9.021 3.144 1.00 98.31 89 VAL A C 1
ATOM 716 O O . VAL A 1 89 ? -9.761 -8.773 3.037 1.00 98.31 89 VAL A O 1
ATOM 719 N N . LEU A 1 90 ? -7.611 -8.237 2.646 1.00 97.25 90 LEU A N 1
ATOM 720 C CA . LEU A 1 90 ? -7.857 -6.966 1.983 1.00 97.25 90 LEU A CA 1
ATOM 721 C C . LEU A 1 90 ? -7.684 -7.115 0.473 1.00 97.25 90 LEU A C 1
ATOM 723 O O . LEU A 1 90 ? -6.754 -7.772 0.005 1.00 97.25 90 LEU A O 1
ATOM 727 N N . ASP A 1 91 ? -8.555 -6.452 -0.286 1.00 96.75 91 ASP A N 1
ATOM 728 C CA . ASP A 1 91 ? -8.364 -6.232 -1.718 1.00 96.75 91 ASP A CA 1
ATOM 729 C C . ASP A 1 91 ? -7.896 -4.783 -1.935 1.00 96.75 91 ASP A C 1
ATOM 731 O O . ASP A 1 91 ? -8.661 -3.835 -1.750 1.00 96.75 91 ASP A O 1
ATOM 735 N N . VAL A 1 92 ? -6.641 -4.610 -2.346 1.00 96.75 92 VAL A N 1
ATOM 736 C CA . VAL A 1 92 ? -6.042 -3.311 -2.669 1.00 96.75 92 VAL A CA 1
ATOM 737 C C . VAL A 1 92 ? -6.278 -3.011 -4.148 1.00 96.75 92 VAL A C 1
ATOM 739 O O . VAL A 1 92 ? -5.694 -3.645 -5.030 1.00 96.75 92 VAL A O 1
ATOM 742 N N . GLY A 1 93 ? -7.169 -2.060 -4.424 1.00 95.56 93 GLY A N 1
ATOM 743 C CA . GLY A 1 93 ? -7.507 -1.635 -5.780 1.00 95.56 93 GLY A CA 1
ATOM 744 C C . GLY A 1 93 ? -6.606 -0.520 -6.296 1.00 95.56 93 GLY A C 1
ATOM 745 O O . GLY A 1 93 ? -6.468 0.513 -5.647 1.00 95.56 93 GLY A O 1
ATOM 746 N N . LEU A 1 94 ? -6.058 -0.691 -7.502 1.00 94.75 94 LEU A N 1
ATOM 747 C CA . LEU A 1 94 ? -5.269 0.332 -8.189 1.00 94.75 94 LEU A CA 1
ATOM 748 C C . LEU A 1 94 ? -5.925 0.781 -9.497 1.00 94.75 94 LEU A C 1
ATOM 750 O O . LEU A 1 94 ? -6.387 -0.027 -10.312 1.00 94.75 94 LEU A O 1
ATOM 754 N N . ARG A 1 95 ? -5.950 2.101 -9.692 1.00 92.25 95 ARG A N 1
ATOM 755 C CA . ARG A 1 95 ? -6.329 2.773 -10.937 1.00 92.25 95 ARG A CA 1
ATOM 756 C C . ARG A 1 95 ? -5.414 3.977 -11.146 1.00 92.25 95 ARG A C 1
ATOM 758 O O . ARG A 1 95 ? -5.145 4.699 -10.191 1.00 92.25 95 ARG A O 1
ATOM 765 N N . CYS A 1 96 ? -4.986 4.215 -12.381 1.00 90.94 96 CYS A N 1
ATOM 766 C CA . CYS A 1 96 ? -4.416 5.506 -12.756 1.00 90.94 96 CYS A CA 1
ATOM 767 C C . CYS A 1 96 ? -5.572 6.455 -13.087 1.00 90.94 96 CYS A C 1
ATOM 769 O O . CYS A 1 96 ? -6.414 6.143 -13.930 1.00 90.94 96 CYS A O 1
ATOM 771 N N . GLU A 1 97 ? -5.651 7.580 -12.382 1.00 91.56 97 GLU A N 1
ATOM 772 C CA . GLU A 1 97 ? -6.710 8.570 -12.592 1.00 91.56 97 GLU A CA 1
ATOM 773 C C . GLU A 1 97 ? -6.361 9.559 -13.706 1.00 91.56 97 GLU A C 1
ATOM 775 O O . GLU A 1 97 ? -7.244 9.976 -14.456 1.00 91.56 97 GLU A O 1
ATOM 780 N N . ARG A 1 98 ? -5.081 9.926 -13.838 1.00 91.88 98 ARG A N 1
ATOM 781 C CA . ARG A 1 98 ? -4.623 10.889 -14.837 1.00 91.88 98 ARG A CA 1
ATOM 782 C C . ARG A 1 98 ? -3.153 10.681 -15.177 1.00 91.88 98 ARG A C 1
ATOM 784 O O . ARG A 1 98 ? -2.309 10.768 -14.303 1.00 91.88 98 ARG A O 1
ATOM 791 N N . ILE A 1 99 ? -2.848 10.589 -16.467 1.00 91.19 99 ILE A N 1
ATOM 792 C CA . ILE A 1 99 ? -1.473 10.629 -16.977 1.00 91.19 99 ILE A CA 1
ATOM 793 C C . ILE A 1 99 ? -1.141 12.065 -17.411 1.00 91.19 99 ILE A C 1
ATOM 795 O O . ILE A 1 99 ? -1.929 12.718 -18.098 1.00 91.19 99 ILE A O 1
ATOM 799 N N . GLY A 1 100 ? 0.004 12.575 -16.965 1.00 89.69 100 GLY A N 1
ATOM 800 C CA . GLY A 1 100 ? 0.600 13.838 -17.400 1.00 89.69 100 GLY A CA 1
ATOM 801 C C . GLY A 1 100 ? 1.820 13.614 -18.298 1.00 89.69 100 GLY A C 1
ATOM 802 O O . GLY A 1 100 ? 2.071 12.508 -18.761 1.00 89.69 100 GLY A O 1
ATOM 803 N N . ASN A 1 101 ? 2.615 14.665 -18.520 1.00 88.12 101 ASN A N 1
ATOM 804 C CA . ASN A 1 101 ? 3.811 14.569 -19.371 1.00 88.12 101 ASN A CA 1
ATOM 805 C C . ASN A 1 101 ? 4.941 13.749 -18.724 1.00 88.12 101 ASN A C 1
ATOM 807 O O . ASN A 1 101 ? 5.691 13.078 -19.421 1.00 88.12 101 ASN A O 1
ATOM 811 N N . SER A 1 102 ? 5.076 13.833 -17.398 1.00 86.69 102 SER A N 1
ATOM 812 C CA . SER A 1 102 ? 6.127 13.163 -16.617 1.00 86.69 102 SER A CA 1
ATOM 813 C C . SER A 1 102 ? 5.606 12.669 -15.260 1.00 86.69 102 SER A C 1
ATOM 815 O O . SER A 1 102 ? 6.347 12.624 -14.279 1.00 86.69 102 SER A O 1
ATOM 817 N N . SER A 1 103 ? 4.301 12.413 -15.162 1.00 87.00 103 SER A N 1
ATOM 818 C CA . SER A 1 103 ? 3.625 11.984 -13.935 1.00 87.00 103 SER A CA 1
ATOM 819 C C . SER A 1 103 ? 2.398 11.145 -14.269 1.00 87.00 103 SER A C 1
ATOM 821 O O . SER A 1 103 ? 1.864 11.243 -15.374 1.00 87.00 103 SER A O 1
ATOM 823 N N . LEU A 1 104 ? 1.922 10.385 -13.293 1.00 84.12 104 LEU A N 1
ATOM 824 C CA . LEU A 1 104 ? 0.716 9.562 -13.358 1.00 84.12 104 LEU A CA 1
ATOM 825 C C . LEU A 1 104 ? -0.060 9.618 -12.037 1.00 84.12 104 LEU A C 1
ATOM 827 O O . LEU A 1 104 ? 0.513 10.170 -11.067 1.00 84.12 104 LEU A O 1
#

Nearest PDB structures (foldseek):
  5v10-assembly1_B-2  TM=9.386E-01  e=1.196E-03  Pseudomonas aeruginosa PAO1
  5v10-assembly1_A-2  TM=9.353E-01  e=1.118E-03  Pseudomonas aeruginosa PAO1
  1z54-assembly1_C  TM=9.253E-01  e=1.046E-03  Thermus thermophilus HB8
  4k00-assembly1_A  TM=8.688E-01  e=1.738E-02  Synechocystis sp. PCC 6803 substr. Kazusa
  2oaf-assembly1_B  TM=7.923E-01  e=1.858E-02  Jannaschia sp. CCS1

Radius of gyration: 16.55 Å; Cα contacts (8 Å, |Δi|>4): 96; chains: 1; bounding box: 36×46×41 Å